Protein AF-A0A7C2HT01-F1 (afdb_monomer)

Secondary structure (DSSP, 8-state):
-------TT--HHHHHHHHHHHHHHHHHHHHHHHHHHHTT----HHHHHHHHHHHHHHHHHHHHHHHHHHTT-HHHHHHHHHHHHHHHHHHHHHHTT-SSGGGGHHHHHHHHHHHHHHHHHHHHHHHHHHHHHHHHHHTS-----

Solvent-accessible surface area (backbone atoms only — not comparable to full-atom values): 8120 Å² total; per-residue (Å²): 133,83,83,76,76,62,84,76,64,74,49,71,42,40,51,50,13,51,51,32,43,53,48,24,53,48,50,53,53,49,50,58,50,48,52,43,57,71,71,67,54,81,67,51,70,66,59,49,51,51,50,51,50,48,52,51,51,52,53,52,49,50,53,51,39,50,52,40,43,75,69,68,42,71,64,37,55,54,51,51,52,51,51,50,51,52,52,50,50,54,51,53,58,47,58,76,73,44,84,69,66,76,77,48,53,65,59,55,50,30,51,51,32,42,52,51,16,50,52,28,41,54,55,36,50,52,56,48,53,56,50,54,53,49,53,54,59,74,67,48,79,82,89,77,128

Sequence (145 aa):
MEYRFGFAEIPLRLRRSAQLLWLSLLLGAVTQLGERLWLGSALPLVELARLLAFVVLAYGLSAWVVWELARGRPWARLALSGWLLLSLFAWLSQLATALPWWQHGADALVLLLDALALYLAWTGSAAQWFRSQRHAVDAAPSDHD

Nearest PDB structures (foldseek):
  5nqn-assembly1_A  TM=4.335E-01  e=9.440E+00  Methylosinus trichosporium OB3b

Foldseek 3Di:
DDPPPPPPDPDPLLVLLLVLLVVLLVLVLCLVVCVCVVVVPPQDPVNVVVSVVVSVVSNVVSVVLSVVLSVLDPVSLVVLVVVLVVLVVVLVVCCVVDPPNVSCPSSVVSSVSSVSSSVSSVVSSVVVVVVVVVVVVVPPPPPDD

Mean predicted aligned error: 10.77 Å

Radius of gyration: 20.22 Å; Cα contacts (8 Å, |Δi|>4): 82; chains: 1; bounding box: 54×26×68 Å

Structure (mmCIF, N/CA/C/O backbone):
data_AF-A0A7C2HT01-F1
#
_entry.id   AF-A0A7C2HT01-F1
#
loop_
_atom_site.group_PDB
_atom_site.id
_atom_site.type_symbol
_atom_site.label_atom_id
_atom_site.label_alt_id
_atom_site.label_comp_id
_atom_site.label_asym_id
_atom_site.label_entity_id
_atom_site.label_seq_id
_atom_site.pdbx_PDB_ins_code
_atom_site.Cartn_x
_atom_site.Cartn_y
_atom_site.Cartn_z
_atom_site.occupancy
_atom_site.B_iso_or_equiv
_atom_site.auth_seq_id
_atom_site.auth_comp_id
_atom_site.auth_asym_id
_atom_site.auth_atom_id
_atom_site.pdbx_PDB_model_num
ATOM 1 N N . MET A 1 1 ? -0.047 -5.776 -34.914 1.00 36.72 1 MET A N 1
ATOM 2 C CA . MET A 1 1 ? 1.051 -5.737 -33.927 1.00 36.72 1 MET A CA 1
ATOM 3 C C . MET A 1 1 ? 0.514 -6.289 -32.619 1.00 36.72 1 MET A C 1
ATOM 5 O O . MET A 1 1 ? -0.219 -5.597 -31.925 1.00 36.72 1 MET A O 1
ATOM 9 N N . GLU A 1 2 ? 0.774 -7.565 -32.339 1.00 29.39 2 GLU A N 1
ATOM 10 C CA . GLU A 1 2 ? 0.423 -8.167 -31.052 1.00 29.39 2 GLU A CA 1
ATOM 11 C C . GLU A 1 2 ? 1.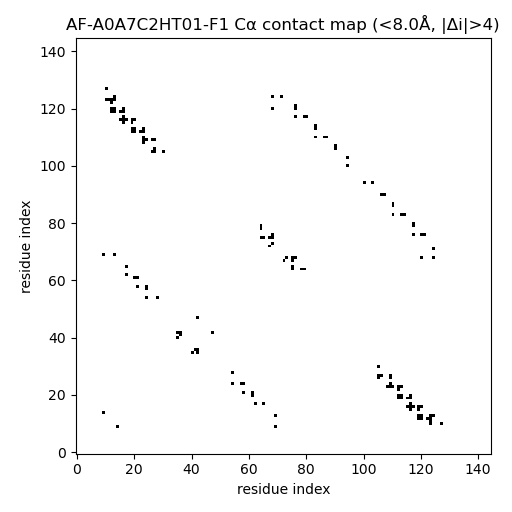332 -7.570 -29.976 1.00 29.39 2 GLU A C 1
ATOM 13 O O . GLU A 1 2 ? 2.540 -7.806 -29.976 1.00 29.39 2 GLU A O 1
ATOM 18 N N . TYR A 1 3 ? 0.763 -6.799 -29.049 1.00 35.94 3 TYR A N 1
ATOM 19 C CA . TYR A 1 3 ? 1.438 -6.470 -27.799 1.00 35.94 3 TYR A CA 1
ATOM 20 C C . TYR A 1 3 ? 1.537 -7.750 -26.966 1.00 35.94 3 TYR A C 1
ATOM 22 O O . TYR A 1 3 ? 0.741 -7.988 -26.058 1.00 35.94 3 TYR A O 1
ATOM 30 N N . ARG A 1 4 ? 2.534 -8.589 -27.263 1.00 37.53 4 ARG A N 1
ATOM 31 C CA . ARG A 1 4 ? 3.041 -9.570 -26.306 1.00 37.53 4 ARG A CA 1
ATOM 32 C C . ARG A 1 4 ? 3.737 -8.789 -25.193 1.00 37.53 4 ARG A C 1
ATOM 34 O O . ARG A 1 4 ? 4.960 -8.732 -25.129 1.00 37.53 4 ARG A O 1
ATOM 41 N N . PHE A 1 5 ? 2.952 -8.185 -24.299 1.00 42.94 5 PHE A N 1
ATOM 42 C CA . PHE A 1 5 ? 3.400 -7.967 -22.930 1.00 42.94 5 PHE A CA 1
ATOM 43 C C . PHE A 1 5 ? 3.580 -9.358 -22.335 1.00 42.94 5 PHE A C 1
ATOM 45 O O . PHE A 1 5 ? 2.695 -9.899 -21.676 1.00 42.94 5 PHE A O 1
ATOM 52 N N . GLY A 1 6 ? 4.718 -9.984 -22.636 1.00 37.81 6 GLY A N 1
ATOM 53 C CA . GLY A 1 6 ? 5.184 -11.072 -21.812 1.00 37.81 6 GLY A CA 1
ATOM 54 C C . GLY A 1 6 ? 5.189 -10.532 -20.391 1.00 37.81 6 GLY A C 1
ATOM 55 O O . GLY A 1 6 ? 5.770 -9.480 -20.129 1.00 37.81 6 GLY A O 1
ATOM 56 N N . PHE A 1 7 ? 4.581 -11.263 -19.465 1.00 44.12 7 PHE A N 1
ATOM 57 C CA . PHE A 1 7 ? 4.837 -11.152 -18.028 1.00 44.12 7 PHE A CA 1
ATOM 58 C C . PHE A 1 7 ? 6.313 -11.483 -17.691 1.00 44.12 7 PHE A C 1
ATOM 60 O O . PHE A 1 7 ? 6.612 -12.011 -16.622 1.00 44.12 7 PHE A O 1
ATOM 67 N N . ALA A 1 8 ? 7.232 -11.227 -18.628 1.00 44.66 8 ALA A N 1
ATOM 68 C CA . ALA A 1 8 ? 8.658 -11.416 -18.554 1.00 44.66 8 ALA A CA 1
ATOM 69 C C . ALA A 1 8 ? 9.187 -10.377 -17.569 1.00 44.66 8 ALA A C 1
ATOM 71 O O . ALA A 1 8 ? 9.510 -9.243 -17.906 1.00 44.66 8 ALA A O 1
ATOM 72 N N . GLU A 1 9 ? 9.171 -10.818 -16.317 1.00 52.47 9 GLU A N 1
ATOM 73 C CA . GLU A 1 9 ? 9.844 -10.231 -15.177 1.00 52.47 9 GLU A CA 1
ATOM 74 C C . GLU A 1 9 ? 9.319 -8.855 -14.781 1.00 52.47 9 GLU A C 1
ATOM 76 O O . GLU A 1 9 ? 9.982 -7.828 -14.933 1.00 52.47 9 GLU A O 1
ATOM 81 N N . ILE A 1 10 ? 8.157 -8.851 -14.115 1.00 57.91 10 ILE A N 1
ATOM 82 C CA . ILE A 1 10 ? 7.900 -7.815 -13.109 1.00 57.91 10 ILE A CA 1
ATOM 83 C C . ILE A 1 10 ? 9.168 -7.747 -12.239 1.00 57.91 10 ILE A C 1
ATOM 85 O O . ILE A 1 10 ? 9.514 -8.759 -11.617 1.00 57.91 10 ILE A O 1
ATOM 89 N N . PRO A 1 11 ? 9.888 -6.607 -12.207 1.00 67.12 11 PRO A N 1
ATOM 90 C CA . PRO A 1 11 ? 11.164 -6.538 -11.522 1.00 67.12 11 PRO A CA 1
ATOM 91 C C . PRO A 1 11 ? 10.979 -6.994 -10.077 1.00 67.12 11 PRO A C 1
ATOM 93 O O . PRO A 1 11 ? 10.016 -6.590 -9.424 1.00 67.12 11 PRO A O 1
ATOM 96 N N . LEU A 1 12 ? 11.903 -7.805 -9.554 1.00 73.19 12 LEU A N 1
ATOM 97 C CA . LEU A 1 12 ? 11.819 -8.368 -8.196 1.00 73.19 12 LEU A CA 1
ATOM 98 C C . LEU A 1 12 ? 11.474 -7.300 -7.137 1.00 73.19 12 LEU A C 1
ATOM 100 O O . LEU A 1 12 ? 10.741 -7.565 -6.189 1.00 73.19 12 LEU A O 1
ATOM 104 N N . ARG A 1 13 ? 11.964 -6.067 -7.331 1.00 70.94 13 ARG A N 1
ATOM 105 C CA . ARG A 1 13 ? 11.673 -4.901 -6.482 1.00 70.94 13 ARG A CA 1
ATOM 106 C C . ARG A 1 13 ? 10.205 -4.465 -6.524 1.00 70.94 13 ARG A C 1
ATOM 108 O O . ARG A 1 13 ? 9.646 -4.161 -5.479 1.00 70.94 13 ARG A O 1
ATOM 115 N N . LEU A 1 14 ? 9.573 -4.484 -7.695 1.00 70.56 14 LEU A N 1
ATOM 116 C CA . LEU A 1 14 ? 8.160 -4.142 -7.877 1.00 70.56 14 LEU A CA 1
ATOM 117 C C . LEU A 1 14 ? 7.252 -5.231 -7.284 1.00 70.56 14 LEU A C 1
ATOM 119 O O . LEU A 1 14 ? 6.254 -4.927 -6.638 1.00 70.56 14 LEU A O 1
ATOM 123 N N . ARG A 1 15 ? 7.660 -6.503 -7.403 1.00 76.94 15 ARG A N 1
ATOM 124 C CA . ARG A 1 15 ? 6.987 -7.627 -6.733 1.00 76.94 15 ARG A CA 1
ATOM 125 C C . ARG A 1 15 ? 7.058 -7.507 -5.208 1.00 76.94 15 ARG A C 1
ATOM 127 O O . ARG A 1 15 ? 6.041 -7.668 -4.544 1.00 76.94 15 ARG A O 1
ATOM 134 N N . ARG A 1 16 ? 8.235 -7.185 -4.659 1.00 77.69 16 ARG A N 1
ATOM 135 C CA . ARG A 1 16 ? 8.421 -6.944 -3.216 1.00 77.69 16 ARG A CA 1
ATOM 136 C C . ARG A 1 16 ? 7.640 -5.723 -2.727 1.00 77.69 16 ARG A C 1
ATOM 138 O O . ARG A 1 16 ? 7.068 -5.781 -1.649 1.00 77.69 16 ARG A O 1
ATOM 145 N N . SER A 1 17 ? 7.579 -4.656 -3.525 1.00 78.50 17 SER A N 1
ATOM 146 C CA . SER A 1 17 ? 6.748 -3.479 -3.241 1.00 78.50 17 SER A CA 1
ATOM 147 C C . SER A 1 17 ? 5.271 -3.859 -3.099 1.00 78.50 17 SER A C 1
ATOM 149 O O . SER A 1 17 ? 4.668 -3.560 -2.075 1.00 78.50 17 SER A O 1
ATOM 151 N N . ALA A 1 18 ? 4.721 -4.607 -4.061 1.00 79.50 18 ALA A N 1
ATOM 152 C CA . ALA A 1 18 ? 3.341 -5.086 -4.000 1.00 79.50 18 ALA A CA 1
ATOM 153 C C . ALA A 1 18 ? 3.085 -5.994 -2.787 1.00 79.50 18 ALA A C 1
ATOM 155 O O . ALA A 1 18 ? 2.076 -5.846 -2.106 1.00 79.50 18 ALA A O 1
ATOM 156 N N . GLN A 1 19 ? 4.019 -6.903 -2.483 1.00 82.44 19 GLN A N 1
ATOM 157 C CA . GLN A 1 19 ? 3.930 -7.769 -1.304 1.00 82.44 19 GLN A CA 1
ATOM 158 C C . GLN A 1 19 ? 3.900 -6.967 -0.000 1.00 82.44 19 GLN A C 1
ATOM 160 O O . GLN A 1 19 ? 3.098 -7.280 0.872 1.00 82.44 19 GLN A O 1
ATOM 165 N N . LEU A 1 20 ? 4.738 -5.935 0.128 1.00 82.06 20 LEU A N 1
ATOM 166 C CA . LEU A 1 20 ? 4.769 -5.071 1.310 1.00 82.06 20 LEU A CA 1
ATOM 167 C C . LEU A 1 20 ? 3.489 -4.246 1.453 1.00 82.06 20 LEU A C 1
ATOM 169 O O . LEU A 1 20 ? 2.970 -4.162 2.556 1.00 82.06 20 LEU A O 1
ATOM 173 N N . LEU A 1 21 ? 2.956 -3.716 0.348 1.00 81.56 21 LEU A N 1
ATOM 174 C CA . LEU A 1 21 ? 1.676 -2.997 0.313 1.00 81.56 21 LEU A CA 1
ATOM 175 C C . LEU A 1 21 ? 0.497 -3.889 0.720 1.00 81.56 21 LEU A C 1
ATOM 177 O O . LEU A 1 21 ? -0.393 -3.481 1.454 1.00 81.56 21 LEU A O 1
ATOM 181 N N . TRP A 1 22 ? 0.470 -5.138 0.260 1.00 84.38 22 TRP A N 1
ATOM 182 C CA . TRP A 1 22 ? -0.572 -6.072 0.685 1.00 84.38 22 TRP A CA 1
ATOM 183 C C . TRP A 1 22 ? -0.404 -6.513 2.131 1.00 84.38 22 TRP A C 1
ATOM 185 O O . TRP A 1 22 ? -1.404 -6.760 2.802 1.00 84.38 22 TRP A O 1
ATOM 195 N N . LEU A 1 23 ? 0.835 -6.618 2.609 1.00 85.31 23 LEU A N 1
ATOM 196 C CA . LEU A 1 23 ? 1.126 -6.966 3.992 1.00 85.31 23 LEU A CA 1
ATOM 197 C C . LEU A 1 23 ? 0.778 -5.815 4.941 1.00 85.31 23 LEU A C 1
ATOM 199 O O . LEU A 1 23 ? 0.212 -6.083 5.993 1.00 85.31 23 LEU A O 1
ATOM 203 N N . SER A 1 24 ? 1.035 -4.559 4.562 1.00 81.06 24 SER A N 1
ATOM 204 C CA . SER A 1 24 ? 0.643 -3.378 5.340 1.00 81.06 24 SER A CA 1
ATOM 205 C C . SER A 1 24 ? -0.878 -3.257 5.445 1.00 81.06 24 SER A C 1
ATOM 207 O O . SER A 1 24 ? -1.399 -3.110 6.549 1.00 81.06 24 SER A O 1
ATOM 209 N N . LEU A 1 25 ? -1.600 -3.435 4.331 1.00 80.88 25 LEU A N 1
ATOM 210 C CA . LEU A 1 25 ? -3.065 -3.459 4.310 1.00 80.88 25 LEU A CA 1
ATOM 211 C C . LEU A 1 25 ? -3.634 -4.590 5.172 1.00 80.88 25 LEU A C 1
ATOM 213 O O . LEU A 1 25 ? -4.610 -4.377 5.891 1.00 80.88 25 LEU A O 1
ATOM 217 N N . LEU A 1 26 ? -3.018 -5.777 5.129 1.00 84.94 26 LEU A N 1
ATOM 218 C CA . LEU A 1 26 ? -3.437 -6.915 5.949 1.00 84.94 26 LEU A CA 1
ATOM 219 C C . LEU A 1 26 ? -3.255 -6.587 7.428 1.00 84.94 26 LEU A C 1
ATOM 221 O O . LEU A 1 26 ? -4.165 -6.796 8.226 1.00 84.94 26 LEU A O 1
ATOM 225 N N . LEU A 1 27 ? -2.079 -6.063 7.780 1.00 84.88 27 LEU A N 1
ATOM 226 C CA . LEU A 1 27 ? -1.736 -5.719 9.150 1.00 84.88 27 LEU A CA 1
ATOM 227 C C . LEU A 1 27 ? -2.709 -4.671 9.697 1.00 84.88 27 LEU A C 1
ATOM 229 O O . LEU A 1 27 ? -3.267 -4.883 10.766 1.00 84.88 27 LEU A O 1
ATOM 233 N N . GLY A 1 28 ? -2.977 -3.610 8.929 1.00 79.69 28 GLY A N 1
ATOM 234 C CA . GLY A 1 28 ? -3.926 -2.559 9.297 1.00 79.69 28 GLY A CA 1
ATOM 235 C C . GLY A 1 28 ? -5.366 -3.060 9.444 1.00 79.69 28 GLY A C 1
ATOM 236 O O . GLY A 1 28 ? -6.078 -2.660 10.362 1.00 79.69 28 GLY A O 1
ATOM 237 N N . ALA A 1 29 ? -5.811 -3.977 8.578 1.00 82.19 29 ALA A N 1
ATOM 238 C CA . ALA A 1 29 ? -7.137 -4.582 8.707 1.00 82.19 29 ALA A CA 1
ATOM 239 C C . ALA A 1 29 ? -7.245 -5.458 9.967 1.00 82.19 29 ALA A C 1
ATOM 241 O O . ALA A 1 29 ? -8.250 -5.410 10.679 1.00 82.19 29 ALA A O 1
ATOM 242 N N . VAL A 1 30 ? -6.204 -6.244 10.259 1.00 83.88 30 VAL A N 1
ATOM 243 C CA . VAL A 1 30 ? -6.147 -7.117 11.438 1.00 83.88 30 VAL A CA 1
ATOM 244 C C . VAL A 1 30 ? -6.073 -6.304 12.727 1.00 83.88 30 VAL A C 1
ATOM 246 O O . VAL A 1 30 ? -6.756 -6.656 13.684 1.00 83.88 30 VAL A O 1
ATOM 249 N N . THR A 1 31 ? -5.300 -5.217 12.768 1.00 80.38 31 THR A N 1
ATOM 250 C CA . THR A 1 31 ? -5.186 -4.366 13.962 1.00 80.38 31 THR A CA 1
ATOM 251 C C . THR A 1 31 ? -6.506 -3.669 14.262 1.00 80.38 31 THR A C 1
ATOM 253 O O . THR A 1 31 ? -6.989 -3.770 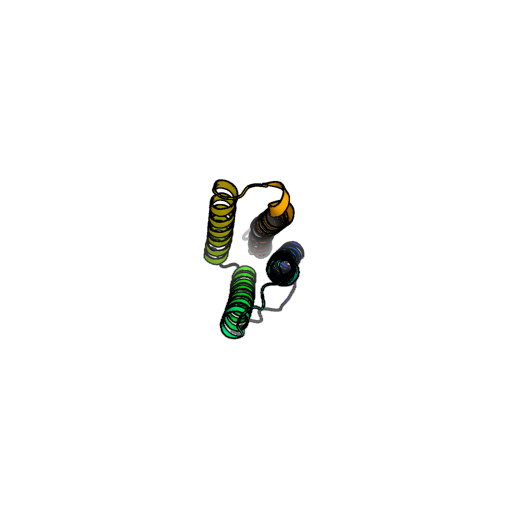15.386 1.00 80.38 31 THR A O 1
ATOM 256 N N . GLN A 1 32 ? -7.170 -3.092 13.254 1.00 76.19 32 GLN A N 1
ATOM 257 C CA . GLN A 1 32 ? -8.492 -2.481 13.438 1.00 76.19 32 GLN A CA 1
ATOM 258 C C . GLN A 1 32 ? -9.557 -3.485 13.889 1.00 76.19 32 GLN A C 1
ATOM 260 O O . GLN A 1 32 ? -10.415 -3.159 14.713 1.00 76.19 32 GLN A O 1
ATOM 265 N N . LEU A 1 33 ? -9.530 -4.709 13.355 1.00 79.69 33 LEU A N 1
ATOM 266 C CA . LEU A 1 33 ? -10.451 -5.757 13.787 1.00 79.69 33 LEU A CA 1
ATOM 267 C C . LEU A 1 33 ? -10.138 -6.207 15.223 1.00 79.69 33 LEU A C 1
ATOM 269 O O . LEU A 1 33 ? -11.051 -6.342 16.035 1.00 79.69 33 LEU A O 1
ATOM 273 N N . GLY A 1 34 ? -8.855 -6.397 15.539 1.00 78.25 34 GLY A N 1
ATOM 274 C CA . GLY A 1 34 ? -8.370 -6.794 16.857 1.00 78.25 34 GLY A CA 1
ATOM 275 C C . GLY A 1 34 ? -8.737 -5.789 17.943 1.00 78.25 34 GLY A C 1
ATOM 276 O O . GLY A 1 34 ? -9.279 -6.190 18.967 1.00 78.25 34 GLY A O 1
ATOM 277 N N . GLU A 1 35 ? -8.538 -4.493 17.703 1.00 74.38 35 GLU A N 1
ATOM 278 C CA . GLU A 1 35 ? -8.926 -3.429 18.636 1.00 74.38 35 GLU A CA 1
ATOM 279 C C . GLU A 1 35 ? -10.426 -3.446 18.930 1.00 74.38 35 GLU A C 1
ATOM 281 O O . GLU A 1 35 ? -10.836 -3.425 20.090 1.00 74.38 35 GLU A O 1
ATOM 286 N N . ARG A 1 36 ? -11.264 -3.544 17.894 1.00 71.94 36 ARG A N 1
ATOM 287 C CA . ARG A 1 36 ? -12.724 -3.520 18.062 1.00 71.94 36 ARG A CA 1
ATOM 288 C C . ARG A 1 36 ? -13.257 -4.758 18.783 1.00 71.94 36 ARG A C 1
ATOM 290 O O . ARG A 1 36 ? -14.180 -4.638 19.591 1.00 71.94 36 ARG A O 1
ATOM 297 N N . LEU A 1 37 ? -12.672 -5.927 18.522 1.00 74.75 37 LEU A N 1
ATOM 298 C CA . LEU A 1 37 ? -13.009 -7.168 19.224 1.00 74.75 37 LEU A CA 1
ATOM 299 C C . LEU A 1 37 ? -12.509 -7.154 20.676 1.00 74.75 37 LEU A C 1
ATOM 301 O O . LEU A 1 37 ? -13.236 -7.574 21.574 1.00 74.75 37 LEU A O 1
ATOM 305 N N . TRP A 1 38 ? -11.298 -6.645 20.918 1.00 70.44 38 TRP A N 1
ATOM 306 C CA . TRP A 1 38 ? -10.692 -6.574 22.251 1.00 70.44 38 TRP A CA 1
ATOM 307 C C . TRP A 1 38 ? -11.398 -5.574 23.170 1.00 70.44 38 TRP A C 1
ATOM 309 O O . TRP A 1 38 ? -11.580 -5.843 24.354 1.00 70.44 38 TRP A O 1
ATOM 319 N N . LEU A 1 39 ? -11.867 -4.449 22.624 1.00 68.00 39 LEU A N 1
ATOM 320 C CA . LEU A 1 39 ? -12.656 -3.451 23.354 1.00 68.00 39 LEU A CA 1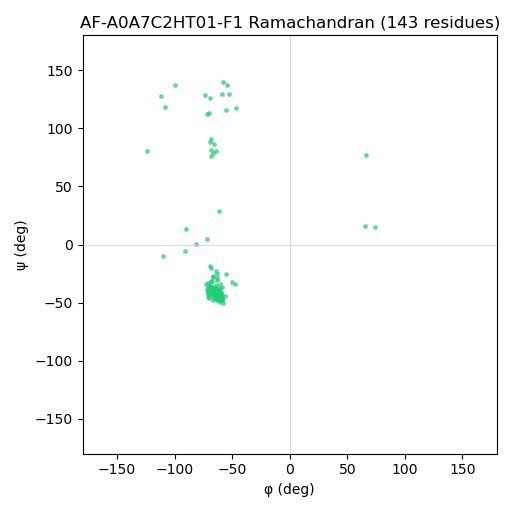
ATOM 321 C C . LEU A 1 39 ? -14.088 -3.922 23.679 1.00 68.00 39 LEU A C 1
ATOM 323 O O . LEU A 1 39 ? -14.880 -3.147 24.209 1.00 68.00 39 LEU A O 1
ATOM 327 N N . GLY A 1 40 ? -14.442 -5.176 23.366 1.00 58.28 40 GLY A N 1
ATOM 328 C CA . GLY A 1 40 ? -15.753 -5.752 23.673 1.00 58.28 40 GLY A CA 1
ATOM 329 C C . GLY A 1 40 ? -16.903 -5.089 22.915 1.00 58.28 40 GLY A C 1
ATOM 330 O O . GLY A 1 40 ? -18.065 -5.253 23.290 1.00 58.28 40 GLY A O 1
ATOM 331 N N . SER A 1 41 ? -16.601 -4.328 21.857 1.00 60.47 41 SER A N 1
ATOM 332 C CA . SER A 1 41 ? -17.631 -3.687 21.053 1.00 60.47 41 SER A CA 1
ATOM 333 C C . SER A 1 41 ? -18.353 -4.761 20.243 1.00 60.47 41 SER A C 1
ATOM 335 O O . SER A 1 41 ? -17.778 -5.395 19.357 1.00 60.47 41 SER A O 1
ATOM 337 N N . ALA A 1 42 ? -19.625 -5.002 20.563 1.00 61.22 42 ALA A N 1
ATOM 338 C CA . ALA A 1 42 ? -20.515 -5.734 19.676 1.00 61.22 42 ALA A CA 1
ATOM 339 C C . ALA A 1 42 ? -20.698 -4.873 18.422 1.00 61.22 42 ALA A C 1
ATOM 341 O O . ALA A 1 42 ? -21.593 -4.032 18.363 1.00 61.22 42 ALA A O 1
ATOM 342 N N . LEU A 1 43 ? -19.785 -5.024 17.462 1.00 64.81 43 LEU A N 1
ATOM 343 C CA . LEU A 1 43 ? -19.815 -4.287 16.210 1.00 64.81 43 LEU A CA 1
ATOM 344 C C . LEU A 1 43 ? -21.171 -4.527 15.542 1.00 64.81 43 LEU A C 1
ATOM 346 O O . LEU A 1 43 ? -21.460 -5.671 15.169 1.00 64.81 43 LEU A O 1
ATOM 350 N N . PRO A 1 44 ? -22.010 -3.490 15.372 1.00 77.12 44 PRO A N 1
ATOM 351 C CA . PRO A 1 44 ? -23.241 -3.654 14.626 1.00 77.12 44 PRO A CA 1
ATOM 352 C C . PRO A 1 44 ? -22.889 -4.152 13.221 1.00 77.12 44 PRO A C 1
ATOM 354 O O . PRO A 1 44 ? -21.914 -3.704 12.613 1.00 77.12 44 PRO A O 1
ATOM 357 N N . LEU A 1 45 ? -23.687 -5.087 12.694 1.00 78.12 45 LEU A N 1
ATOM 358 C CA . LEU A 1 45 ? -23.420 -5.776 11.422 1.00 78.12 45 LEU A CA 1
ATOM 359 C C . LEU A 1 45 ? -23.107 -4.797 10.272 1.00 78.12 45 LEU A C 1
ATOM 361 O O . LEU A 1 45 ? -22.294 -5.086 9.398 1.00 78.12 45 LEU A O 1
ATOM 365 N N . VAL A 1 46 ? -23.719 -3.611 10.314 1.00 80.94 46 VAL A N 1
ATOM 366 C CA . VAL A 1 46 ? -23.516 -2.508 9.366 1.00 80.94 46 VAL A CA 1
ATOM 367 C C . VAL A 1 46 ? -22.096 -1.932 9.430 1.00 80.94 46 VAL A C 1
ATOM 369 O O . VAL A 1 46 ? -21.493 -1.679 8.389 1.00 80.94 46 VAL A O 1
ATOM 372 N N . GLU A 1 47 ? -21.528 -1.739 10.621 1.00 77.88 47 GLU A N 1
ATOM 373 C CA . GLU A 1 47 ? -20.156 -1.240 10.773 1.00 77.88 47 GLU A CA 1
ATOM 374 C C . GLU A 1 47 ? -19.124 -2.281 10.350 1.00 77.88 47 GLU A C 1
ATOM 376 O O . GLU A 1 47 ? -18.128 -1.925 9.719 1.00 77.88 47 GLU A O 1
ATOM 381 N N . LEU A 1 48 ? -19.382 -3.560 10.636 1.00 79.25 48 LEU A N 1
ATOM 382 C CA . LEU A 1 48 ? -18.550 -4.660 10.154 1.00 79.25 48 LEU A CA 1
ATOM 383 C C . LEU A 1 48 ? -18.590 -4.753 8.622 1.00 79.25 48 LEU A C 1
ATOM 385 O O . LEU A 1 48 ? -17.543 -4.837 7.983 1.00 79.25 48 LEU A O 1
ATOM 389 N N . ALA A 1 49 ? -19.781 -4.672 8.020 1.00 81.75 49 ALA A N 1
ATOM 390 C CA . ALA A 1 49 ? -19.942 -4.656 6.568 1.00 81.75 49 ALA A CA 1
ATOM 391 C C . ALA A 1 49 ? -19.243 -3.445 5.930 1.00 81.75 49 ALA A C 1
ATOM 393 O O . ALA A 1 49 ? -18.604 -3.581 4.889 1.00 81.75 49 ALA A O 1
ATOM 394 N N . ARG A 1 50 ? -19.302 -2.271 6.572 1.00 81.12 50 ARG A N 1
ATOM 395 C CA . ARG A 1 50 ? -18.596 -1.064 6.122 1.00 81.12 50 ARG A CA 1
ATOM 396 C C . ARG A 1 50 ? -17.078 -1.223 6.201 1.00 81.12 50 ARG A C 1
ATOM 398 O O . ARG A 1 50 ? -16.393 -0.826 5.263 1.00 81.12 50 ARG A O 1
ATOM 405 N N . LEU A 1 51 ? -16.562 -1.813 7.282 1.00 81.12 51 LEU A N 1
ATOM 406 C CA . LEU A 1 51 ? -15.138 -2.120 7.436 1.00 81.12 51 LEU A CA 1
ATOM 407 C C . LEU A 1 51 ? -14.674 -3.082 6.334 1.00 81.12 51 LEU A C 1
ATOM 409 O O . LEU A 1 51 ? -13.705 -2.796 5.638 1.00 81.12 51 LEU A O 1
ATOM 413 N N . LEU A 1 52 ? -15.405 -4.179 6.118 1.00 80.88 52 LEU A N 1
ATOM 414 C CA . LEU A 1 52 ? -15.103 -5.151 5.066 1.00 80.88 52 LEU A CA 1
ATOM 415 C C . LEU A 1 52 ? -15.150 -4.520 3.673 1.00 80.88 52 LEU A C 1
ATOM 417 O O . LEU A 1 52 ? -14.235 -4.731 2.881 1.00 80.88 52 LEU A O 1
ATOM 421 N N . ALA A 1 53 ? -16.166 -3.704 3.381 1.00 83.94 53 ALA A N 1
ATOM 422 C CA . ALA A 1 53 ? -16.255 -2.978 2.118 1.00 83.94 53 ALA A CA 1
ATOM 423 C C . ALA A 1 53 ? -15.053 -2.045 1.920 1.00 83.94 53 ALA A C 1
ATOM 425 O O . ALA A 1 53 ? -14.477 -2.009 0.835 1.00 83.94 53 ALA A O 1
ATOM 426 N N . PHE A 1 54 ? -14.631 -1.335 2.969 1.00 82.69 54 PHE A N 1
ATOM 427 C CA . PHE A 1 54 ? -13.456 -0.471 2.919 1.00 82.69 54 PHE A CA 1
ATOM 428 C C . PHE A 1 54 ? -12.169 -1.262 2.657 1.00 82.69 54 PHE A C 1
ATOM 430 O O . PHE A 1 54 ? -11.391 -0.883 1.783 1.00 82.69 54 PHE A O 1
ATOM 437 N N . VAL A 1 55 ? -11.972 -2.391 3.344 1.00 81.44 55 VAL A N 1
ATOM 438 C CA . VAL A 1 55 ? -10.819 -3.281 3.133 1.00 81.44 55 VAL A CA 1
ATOM 439 C C . VAL A 1 55 ? -10.798 -3.808 1.698 1.00 81.44 55 VAL A C 1
ATOM 441 O O . VAL A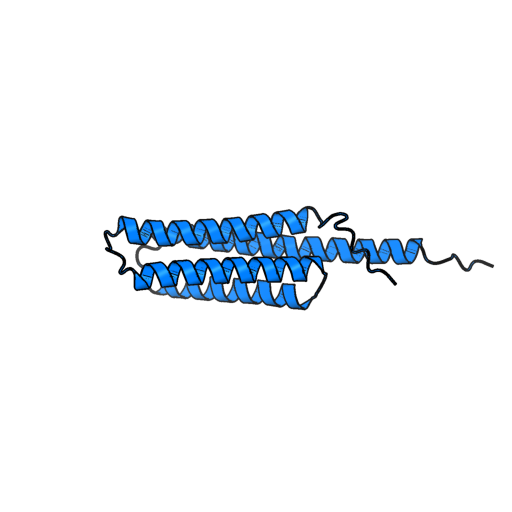 1 55 ? -9.769 -3.723 1.031 1.00 81.44 55 VAL A O 1
ATOM 444 N N . VAL A 1 56 ? -11.932 -4.292 1.183 1.00 84.31 56 VAL A N 1
ATOM 445 C CA . VAL A 1 56 ? -12.043 -4.788 -0.198 1.00 84.31 56 VAL A CA 1
ATOM 446 C C . VAL A 1 56 ? -11.717 -3.687 -1.209 1.00 84.31 56 VAL A C 1
ATOM 448 O O . VAL A 1 56 ? -10.963 -3.930 -2.152 1.00 84.31 56 VAL A O 1
ATOM 451 N N . LEU A 1 57 ? -12.227 -2.470 -1.004 1.00 85.88 57 LEU A N 1
ATOM 452 C CA . LEU A 1 57 ? -11.931 -1.327 -1.869 1.00 85.88 57 LEU A CA 1
ATOM 453 C C . LEU A 1 57 ? -10.449 -0.936 -1.816 1.00 85.88 57 LEU A C 1
ATOM 455 O O . LEU A 1 57 ? -9.852 -0.707 -2.866 1.00 85.88 57 LEU A O 1
ATOM 459 N N . ALA A 1 58 ? -9.837 -0.906 -0.631 1.00 81.12 58 ALA A N 1
ATOM 460 C CA . ALA A 1 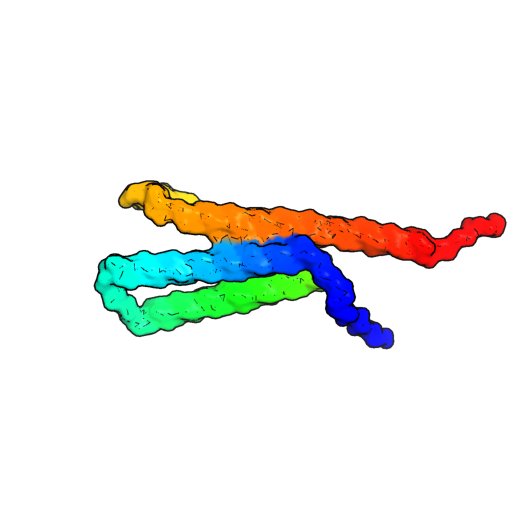58 ? -8.418 -0.593 -0.467 1.00 81.12 58 ALA A CA 1
ATOM 461 C C . ALA A 1 58 ? -7.517 -1.643 -1.143 1.00 81.12 58 ALA A C 1
ATOM 463 O O . ALA A 1 58 ? -6.585 -1.295 -1.874 1.00 81.12 58 ALA A O 1
ATOM 464 N N . TYR A 1 59 ? -7.831 -2.933 -0.989 1.00 79.06 59 TYR A N 1
ATOM 465 C CA . TYR A 1 59 ? -7.137 -4.013 -1.696 1.00 79.06 59 TYR A CA 1
ATOM 466 C C . TYR A 1 59 ? -7.328 -3.935 -3.212 1.00 79.06 59 TYR A C 1
ATOM 468 O O . TYR A 1 59 ? -6.352 -4.045 -3.954 1.00 79.06 59 TYR A O 1
ATOM 476 N N . GLY A 1 60 ? -8.552 -3.696 -3.686 1.00 82.06 60 GLY A N 1
ATOM 477 C CA . GLY A 1 60 ? -8.838 -3.548 -5.113 1.00 82.06 60 GLY A CA 1
ATOM 478 C C . GLY A 1 60 ? -8.089 -2.370 -5.736 1.00 82.06 60 GLY A C 1
ATOM 479 O O . GLY A 1 60 ? -7.458 -2.514 -6.785 1.00 82.06 60 GLY A O 1
ATOM 480 N N . LEU A 1 61 ? -8.086 -1.220 -5.058 1.00 84.00 61 LEU A N 1
ATOM 481 C CA . LEU A 1 61 ? -7.381 -0.031 -5.520 1.00 84.00 61 LEU A CA 1
ATOM 482 C C . LEU A 1 61 ? -5.861 -0.235 -5.504 1.00 84.00 61 LEU A C 1
ATOM 484 O O . LEU A 1 61 ? -5.198 0.109 -6.480 1.00 84.00 61 LEU A O 1
ATOM 488 N N . SER A 1 62 ? -5.302 -0.844 -4.453 1.00 76.62 62 SER A N 1
ATOM 489 C CA . SER A 1 62 ? -3.863 -1.140 -4.403 1.00 76.62 62 SER A CA 1
ATOM 490 C C . SER A 1 62 ? -3.435 -2.102 -5.515 1.00 76.62 62 SER A C 1
ATOM 492 O O . SER A 1 62 ? -2.421 -1.861 -6.170 1.00 76.62 62 SER A O 1
ATOM 494 N N . ALA A 1 63 ? -4.228 -3.138 -5.806 1.00 78.88 63 ALA A N 1
ATOM 495 C CA . ALA A 1 63 ? -3.972 -4.058 -6.910 1.00 78.88 63 ALA A CA 1
ATOM 496 C C . ALA A 1 63 ? -4.011 -3.343 -8.271 1.00 78.88 63 ALA A C 1
ATOM 498 O O . ALA A 1 63 ? -3.132 -3.564 -9.108 1.00 78.88 63 ALA A O 1
ATOM 499 N N . TRP A 1 64 ? -4.980 -2.446 -8.478 1.00 79.44 64 TRP A N 1
ATOM 500 C CA . TRP A 1 64 ? -5.066 -1.631 -9.691 1.00 79.44 64 TRP A CA 1
ATOM 501 C C . TRP A 1 64 ? -3.852 -0.709 -9.857 1.00 79.44 64 TRP A C 1
ATOM 503 O O . TRP A 1 64 ? -3.249 -0.658 -10.929 1.00 79.44 64 TRP A O 1
ATOM 513 N N . VAL A 1 65 ? -3.433 -0.036 -8.784 1.00 78.56 65 VAL A N 1
ATOM 514 C CA . VAL A 1 65 ? -2.264 0.853 -8.795 1.00 78.56 65 VAL A CA 1
ATOM 515 C C . VAL A 1 65 ? -0.972 0.073 -9.057 1.00 78.56 65 VAL A C 1
ATOM 517 O O . VAL A 1 65 ? -0.166 0.496 -9.885 1.00 78.56 65 VAL A O 1
ATOM 520 N N . VAL A 1 66 ? -0.786 -1.095 -8.429 1.00 75.31 66 VAL A N 1
ATOM 521 C CA . VAL A 1 66 ? 0.351 -1.999 -8.690 1.00 75.31 66 VAL A CA 1
ATOM 522 C C . VAL A 1 66 ? 0.374 -2.456 -10.151 1.00 75.31 66 VAL A C 1
ATOM 524 O O . VAL A 1 66 ? 1.438 -2.503 -10.772 1.00 75.31 66 VAL A O 1
ATOM 527 N N . TRP A 1 67 ? -0.788 -2.763 -10.725 1.00 74.69 67 TRP A N 1
ATOM 528 C CA . TRP A 1 67 ? -0.907 -3.152 -12.127 1.00 74.69 67 TRP A CA 1
ATOM 529 C C . TRP A 1 67 ? -0.550 -2.013 -13.092 1.00 74.69 67 TRP A C 1
ATOM 531 O O . TRP A 1 67 ? 0.184 -2.227 -14.059 1.00 74.69 67 TRP A O 1
ATOM 541 N N . GLU A 1 68 ? -0.983 -0.783 -12.816 1.00 78.81 68 GLU A N 1
ATOM 542 C CA . GLU A 1 68 ? -0.592 0.400 -13.598 1.00 78.81 68 GLU A CA 1
ATOM 543 C C . GLU A 1 68 ? 0.901 0.748 -13.428 1.00 78.81 68 GLU A C 1
ATOM 545 O O . GLU A 1 68 ? 1.556 1.185 -14.379 1.00 78.81 68 GLU A O 1
ATOM 550 N N . LEU A 1 69 ? 1.482 0.472 -12.256 1.00 72.75 69 LEU A N 1
ATOM 551 C CA . LEU A 1 69 ? 2.927 0.542 -12.017 1.00 72.75 69 LEU A CA 1
ATOM 552 C C . LEU A 1 69 ? 3.705 -0.478 -12.847 1.00 72.75 69 LEU A C 1
ATOM 554 O O . LEU A 1 69 ? 4.734 -0.130 -13.425 1.00 72.75 69 LEU A O 1
ATOM 558 N N . ALA A 1 70 ? 3.205 -1.709 -12.959 1.00 69.69 70 ALA A N 1
ATOM 559 C CA . ALA A 1 70 ? 3.800 -2.733 -13.817 1.00 69.69 70 ALA A CA 1
ATOM 560 C C . ALA A 1 70 ? 3.757 -2.343 -15.307 1.00 69.69 70 ALA A C 1
ATOM 562 O O . ALA A 1 70 ? 4.621 -2.755 -16.079 1.00 69.69 70 ALA A O 1
ATOM 563 N N . ARG A 1 71 ? 2.805 -1.490 -15.703 1.00 70.50 71 ARG A N 1
ATOM 564 C CA . ARG A 1 71 ? 2.716 -0.890 -17.046 1.00 70.50 71 ARG A CA 1
ATOM 565 C C . ARG A 1 71 ? 3.633 0.321 -17.250 1.00 70.50 71 ARG A C 1
ATOM 567 O O . ARG A 1 71 ? 3.618 0.916 -18.323 1.00 70.50 71 ARG A O 1
ATOM 574 N N . GLY A 1 72 ? 4.415 0.706 -16.240 1.00 68.62 72 GLY A N 1
ATOM 575 C CA . GLY A 1 72 ? 5.371 1.811 -16.321 1.00 68.62 72 GLY A CA 1
ATOM 576 C C . GLY A 1 72 ? 4.736 3.205 -16.311 1.00 68.62 72 GLY A C 1
ATOM 577 O O . GLY A 1 72 ? 5.408 4.184 -16.642 1.00 68.62 72 GLY A O 1
ATOM 578 N N . ARG A 1 73 ? 3.455 3.340 -15.937 1.00 74.31 73 ARG A N 1
ATOM 579 C CA . ARG A 1 73 ? 2.775 4.640 -15.978 1.00 74.31 73 ARG A CA 1
ATOM 580 C C . ARG A 1 73 ? 3.241 5.570 -14.845 1.00 74.31 73 ARG A C 1
ATOM 582 O O . ARG A 1 73 ? 3.216 5.184 -13.677 1.00 74.31 73 ARG A O 1
ATOM 589 N N . PRO A 1 74 ? 3.642 6.823 -15.141 1.00 70.12 74 PRO A N 1
ATOM 590 C CA . PRO A 1 74 ? 4.184 7.739 -14.136 1.00 70.12 74 PRO A CA 1
ATOM 591 C C . PRO A 1 74 ? 3.152 8.199 -13.102 1.00 70.12 74 PRO A C 1
ATOM 593 O O . PRO A 1 74 ? 3.509 8.388 -11.943 1.00 70.12 74 PRO A O 1
ATOM 596 N N . TRP A 1 75 ? 1.878 8.322 -13.481 1.00 76.19 75 TRP A N 1
ATOM 597 C CA . TRP A 1 75 ? 0.825 8.785 -12.573 1.00 76.19 75 TRP A CA 1
ATOM 598 C C . TRP A 1 75 ? 0.538 7.797 -11.431 1.00 76.19 75 TRP A C 1
ATOM 600 O O . TRP A 1 75 ? 0.180 8.229 -10.340 1.00 76.19 75 TRP A O 1
ATOM 610 N N . ALA A 1 76 ? 0.769 6.492 -11.625 1.00 75.19 76 ALA A N 1
ATOM 611 C CA . ALA A 1 76 ? 0.581 5.481 -10.579 1.00 75.19 76 ALA A CA 1
ATOM 612 C C . ALA A 1 76 ? 1.525 5.706 -9.381 1.00 75.19 76 ALA A C 1
ATOM 614 O O . ALA A 1 76 ? 1.176 5.424 -8.237 1.00 75.19 76 ALA A O 1
ATOM 615 N N . ARG A 1 77 ? 2.702 6.297 -9.628 1.00 72.25 77 ARG A N 1
ATOM 616 C CA . ARG A 1 77 ? 3.643 6.701 -8.574 1.00 72.25 77 ARG A CA 1
ATOM 617 C C . ARG A 1 77 ? 3.119 7.882 -7.766 1.00 72.25 77 ARG A C 1
ATOM 619 O O . ARG A 1 77 ? 3.217 7.864 -6.546 1.00 72.25 77 ARG A O 1
ATOM 626 N N . LEU A 1 78 ? 2.537 8.875 -8.441 1.00 80.25 78 LEU A N 1
ATOM 627 C CA . LEU A 1 78 ? 1.895 10.013 -7.779 1.00 80.25 78 LEU A CA 1
ATOM 628 C C . LEU A 1 78 ? 0.694 9.557 -6.946 1.00 80.25 78 LEU A C 1
ATOM 630 O O . LEU A 1 78 ? 0.525 10.031 -5.828 1.00 80.25 78 LEU A O 1
ATOM 634 N N . ALA A 1 79 ? -0.085 8.598 -7.453 1.00 80.19 79 ALA A N 1
ATOM 635 C CA . ALA A 1 79 ? -1.196 8.004 -6.719 1.00 80.19 79 ALA A CA 1
ATOM 636 C C . ALA A 1 79 ? -0.728 7.301 -5.433 1.00 80.19 79 ALA A C 1
ATOM 638 O O . ALA A 1 79 ? -1.293 7.559 -4.374 1.00 80.19 79 ALA A O 1
ATOM 639 N N . LEU A 1 80 ? 0.337 6.485 -5.487 1.00 76.94 80 LEU A N 1
ATOM 640 C CA . LEU A 1 80 ? 0.906 5.872 -4.277 1.00 76.94 80 LEU A CA 1
ATOM 641 C C . LEU A 1 80 ? 1.480 6.906 -3.302 1.00 76.94 80 LEU A C 1
ATOM 643 O O . LEU A 1 80 ? 1.265 6.789 -2.100 1.00 76.94 80 LEU A O 1
ATOM 647 N N . SER A 1 81 ? 2.193 7.923 -3.793 1.00 80.19 81 SER A N 1
ATOM 648 C CA . SER A 1 81 ? 2.709 8.995 -2.934 1.00 80.19 81 SER A CA 1
ATOM 649 C C . SER A 1 81 ? 1.573 9.765 -2.254 1.00 80.19 81 SER A C 1
ATOM 651 O O . SER A 1 81 ? 1.663 10.077 -1.070 1.00 80.19 81 SER A O 1
ATOM 653 N N . GLY A 1 82 ? 0.485 10.041 -2.979 1.00 83.00 82 GLY A N 1
ATOM 654 C CA . GLY A 1 82 ? -0.718 10.661 -2.425 1.00 83.00 82 GLY A CA 1
ATOM 655 C C . GLY A 1 82 ? -1.398 9.778 -1.380 1.00 83.00 82 GLY A C 1
ATOM 656 O O . GLY A 1 82 ? -1.793 10.273 -0.329 1.00 83.00 82 GLY A O 1
ATOM 657 N N . TRP A 1 83 ? -1.471 8.467 -1.625 1.00 81.81 83 TRP A N 1
ATOM 658 C CA . TRP A 1 83 ? -1.996 7.494 -0.665 1.00 81.81 83 TRP A CA 1
ATOM 659 C C . TRP A 1 83 ? -1.179 7.457 0.632 1.00 81.81 83 TRP A C 1
ATOM 661 O O . TRP A 1 83 ? -1.746 7.481 1.725 1.00 81.81 83 TRP A O 1
ATOM 671 N N . LEU A 1 84 ? 0.152 7.459 0.521 1.00 80.69 84 LEU A N 1
ATOM 672 C CA . LEU A 1 84 ? 1.052 7.531 1.672 1.00 80.69 84 LEU A CA 1
ATOM 673 C C . LEU A 1 84 ? 0.829 8.823 2.468 1.00 80.69 84 LEU A C 1
ATOM 675 O O . LEU A 1 84 ? 0.720 8.777 3.689 1.00 80.69 84 LEU A O 1
ATOM 679 N N . LEU A 1 85 ? 0.731 9.971 1.788 1.00 85.44 85 LEU A N 1
ATOM 680 C CA . LEU A 1 85 ? 0.484 11.263 2.435 1.00 85.44 85 LEU A CA 1
ATOM 681 C C . LEU A 1 85 ? -0.859 11.288 3.170 1.00 85.44 85 LEU A C 1
ATOM 683 O O . LEU A 1 85 ? -0.920 11.771 4.298 1.00 85.44 85 LEU A O 1
ATOM 687 N N . LEU A 1 86 ? -1.914 10.739 2.564 1.00 83.69 86 LEU A N 1
ATOM 688 C CA . LEU A 1 86 ? -3.222 10.604 3.208 1.00 83.69 86 LEU A CA 1
ATOM 689 C C . LEU A 1 86 ? -3.148 9.705 4.445 1.00 83.69 86 LEU A C 1
ATOM 691 O O . LEU A 1 86 ? -3.700 10.057 5.484 1.00 83.69 86 LEU A O 1
ATOM 695 N N . SER A 1 87 ? -2.429 8.587 4.352 1.00 77.44 87 SER A N 1
ATOM 696 C CA . SER A 1 87 ? -2.246 7.648 5.465 1.00 77.44 87 SER A CA 1
ATOM 697 C C . SER A 1 87 ? -1.446 8.280 6.608 1.00 77.44 87 SER A C 1
ATOM 699 O O . SER A 1 87 ? -1.821 8.162 7.771 1.00 77.44 87 SER A O 1
ATOM 701 N N . LEU A 1 88 ? -0.387 9.028 6.281 1.00 81.19 88 LEU A N 1
ATOM 702 C CA . LEU A 1 88 ? 0.416 9.771 7.251 1.00 81.19 88 LEU A CA 1
ATOM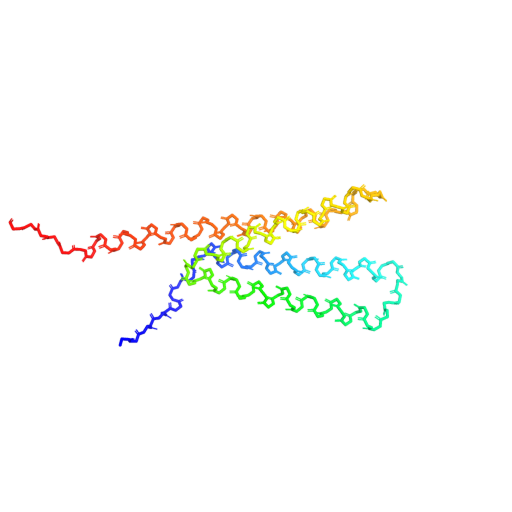 703 C C . LEU A 1 88 ? -0.406 10.863 7.936 1.00 81.19 88 LEU A C 1
ATOM 705 O O . LEU A 1 88 ? -0.335 11.013 9.152 1.00 81.19 88 LEU A O 1
ATOM 709 N N . PHE A 1 89 ? -1.200 11.613 7.170 1.00 83.88 89 PHE A N 1
ATOM 710 C CA . PHE A 1 89 ? -2.076 12.643 7.718 1.00 83.88 89 PHE A CA 1
ATOM 711 C C . PHE A 1 89 ? -3.133 12.042 8.652 1.00 83.88 89 PHE A C 1
ATOM 713 O O . PHE A 1 89 ? -3.337 12.554 9.751 1.00 83.88 89 PHE A O 1
ATOM 720 N N . ALA A 1 90 ? -3.760 10.931 8.251 1.00 77.06 90 ALA A N 1
ATOM 721 C CA . ALA A 1 90 ? -4.722 10.215 9.082 1.00 77.06 90 ALA A CA 1
ATOM 722 C C . ALA A 1 90 ? -4.088 9.756 10.404 1.00 77.06 90 ALA A C 1
ATOM 724 O O . ALA A 1 90 ? -4.634 10.033 11.472 1.00 77.06 90 ALA A O 1
ATOM 725 N N . TRP A 1 91 ? -2.901 9.154 10.353 1.00 75.50 91 TRP A N 1
ATOM 726 C CA . TRP A 1 91 ? -2.178 8.735 11.553 1.00 75.50 91 TRP A CA 1
ATOM 727 C C . TRP A 1 91 ? -1.795 9.908 12.461 1.00 75.50 91 TRP A C 1
ATOM 729 O O . TRP A 1 91 ? -2.056 9.870 13.661 1.00 75.50 91 TRP A O 1
ATOM 739 N N . LEU A 1 92 ? -1.241 10.989 11.900 1.00 80.00 92 LEU A N 1
ATOM 740 C CA . LEU A 1 92 ? -0.900 12.192 12.667 1.00 80.00 92 LEU A CA 1
ATOM 741 C C . LEU A 1 92 ? -2.135 12.815 13.328 1.00 80.00 92 LEU A C 1
ATOM 743 O O . LEU A 1 92 ? -2.050 13.280 14.464 1.00 80.00 92 LEU A O 1
ATOM 747 N N . SER A 1 93 ? -3.286 12.796 12.649 1.00 77.88 93 SER A N 1
ATOM 748 C CA . SER A 1 93 ? -4.543 13.298 13.211 1.00 77.88 93 SER A CA 1
ATOM 749 C C . SER A 1 93 ? -5.022 12.471 14.407 1.00 77.88 93 SER A C 1
ATOM 751 O O . SER A 1 93 ? -5.492 13.040 15.389 1.00 77.88 93 SER A O 1
ATOM 753 N N . GLN A 1 94 ? -4.833 11.148 14.369 1.00 72.69 94 GLN A N 1
ATOM 754 C CA . GLN A 1 94 ? -5.152 10.257 15.484 1.00 72.69 94 GLN A CA 1
ATOM 755 C C . GLN A 1 94 ? -4.177 10.464 16.645 1.00 72.69 94 GLN A C 1
ATOM 757 O O . GLN A 1 94 ? -4.615 10.661 17.779 1.00 72.69 94 GLN A O 1
ATOM 762 N N . LEU A 1 95 ? -2.874 10.532 16.355 1.00 74.06 95 LEU A N 1
ATOM 763 C CA . LEU A 1 95 ? -1.820 10.754 17.345 1.00 74.06 95 LEU A CA 1
ATOM 764 C C . LEU A 1 95 ? -2.004 12.074 18.109 1.00 74.06 95 LEU A C 1
ATOM 766 O O . LEU A 1 95 ? -1.756 12.127 19.310 1.00 74.06 95 LEU A O 1
ATOM 770 N N . ALA A 1 96 ? -2.488 13.125 17.439 1.00 66.69 96 ALA A N 1
ATOM 771 C CA . ALA A 1 96 ? -2.782 14.414 18.066 1.00 66.69 96 ALA A CA 1
ATOM 772 C C . ALA A 1 96 ? -3.902 14.342 19.122 1.00 66.69 96 ALA A C 1
ATOM 774 O O . ALA A 1 96 ? -3.976 15.200 20.000 1.00 66.69 96 ALA A O 1
ATOM 775 N N . THR A 1 97 ? -4.768 13.330 19.044 1.00 67.81 97 THR A N 1
ATOM 776 C CA . THR A 1 97 ? -5.934 13.163 19.927 1.00 67.81 97 THR A CA 1
ATOM 777 C C . THR A 1 97 ? -5.812 12.001 20.911 1.00 67.81 97 THR A C 1
ATOM 779 O O . THR A 1 97 ? -6.632 11.893 21.821 1.00 67.81 97 THR A O 1
ATOM 782 N N . ALA A 1 98 ? -4.804 11.140 20.762 1.00 59.09 98 ALA A N 1
ATOM 783 C CA . ALA A 1 98 ? -4.745 9.869 21.467 1.00 59.09 98 ALA A CA 1
ATOM 784 C C . ALA A 1 98 ? -3.686 9.833 22.578 1.00 59.09 98 ALA A C 1
ATOM 786 O O . ALA A 1 98 ? -2.478 9.903 22.345 1.00 59.09 98 ALA A O 1
ATOM 787 N N . LEU A 1 99 ? -4.160 9.637 23.811 1.00 59.50 99 LEU A N 1
ATOM 788 C CA . LEU A 1 99 ? -3.369 9.129 24.925 1.00 59.50 99 LEU A CA 1
ATOM 789 C C . LEU A 1 99 ? -3.898 7.728 25.276 1.00 59.50 99 LEU A C 1
ATOM 791 O O . LEU A 1 99 ? -5.095 7.603 25.530 1.00 59.50 99 LEU A O 1
ATOM 795 N N . PRO A 1 100 ? -3.044 6.694 25.354 1.00 66.19 100 PRO A N 1
ATOM 796 C CA . PRO A 1 100 ? -1.587 6.752 25.281 1.00 66.19 100 PRO A CA 1
ATOM 797 C C . PRO A 1 100 ? -0.991 6.388 23.901 1.00 66.19 100 PRO A C 1
ATOM 799 O O . PRO A 1 100 ? -1.341 5.388 23.282 1.00 66.19 100 PRO A O 1
ATOM 802 N N . TRP A 1 101 ? 0.010 7.165 23.472 1.00 65.44 101 TRP A N 1
ATOM 803 C CA . TRP A 1 101 ? 0.670 7.098 22.15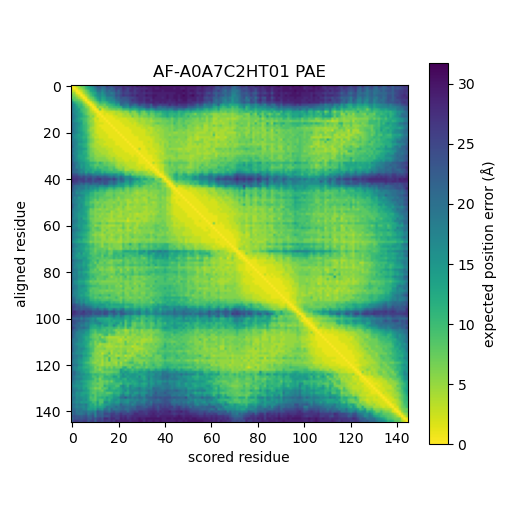5 1.00 65.44 101 TRP A CA 1
ATOM 804 C C . TRP A 1 101 ? 1.249 5.725 21.761 1.00 65.44 101 TRP A C 1
ATOM 806 O O . TRP A 1 101 ? 1.373 5.427 20.574 1.00 65.44 101 TRP A O 1
ATOM 816 N N . TRP A 1 102 ? 1.599 4.876 22.732 1.00 67.00 102 TRP A N 1
ATOM 817 C CA . TRP A 1 102 ? 2.177 3.550 22.482 1.00 67.00 102 TRP A CA 1
ATOM 818 C C . TRP A 1 102 ? 1.182 2.553 21.872 1.00 67.00 102 TRP A C 1
ATOM 820 O O . TRP A 1 102 ? 1.610 1.568 21.271 1.00 67.00 102 TRP A O 1
ATOM 830 N N . GLN A 1 103 ? -0.127 2.812 21.967 1.00 67.25 103 GLN A N 1
ATOM 831 C CA . GLN A 1 103 ? -1.157 1.983 21.328 1.00 67.25 103 GLN A CA 1
ATOM 832 C C . GLN A 1 103 ? -1.128 2.093 19.793 1.00 67.25 103 GLN A C 1
ATOM 834 O O . GLN A 1 103 ? -1.518 1.156 19.109 1.00 67.25 103 GLN A O 1
ATOM 839 N N . HIS A 1 104 ? -0.527 3.154 19.244 1.00 71.44 104 HIS A N 1
ATOM 840 C CA . HIS A 1 104 ? -0.406 3.387 17.798 1.00 71.44 104 HIS A CA 1
ATOM 841 C C . HIS A 1 104 ? 0.861 2.796 17.165 1.00 71.44 104 HIS A C 1
ATOM 843 O O . HIS A 1 104 ? 1.214 3.130 16.030 1.00 71.44 104 HIS A O 1
ATOM 849 N N . GLY A 1 105 ? 1.581 1.924 17.881 1.00 74.50 105 GLY A N 1
ATOM 850 C CA . GLY A 1 105 ? 2.796 1.288 17.362 1.00 74.50 105 GLY A CA 1
ATOM 851 C C . GLY A 1 105 ? 2.544 0.452 16.102 1.00 74.50 105 GLY A C 1
ATOM 852 O O . GLY A 1 105 ? 3.383 0.422 15.201 1.00 74.50 105 GLY A O 1
ATOM 853 N N . ALA A 1 106 ? 1.371 -0.181 16.005 1.00 74.12 106 ALA A N 1
ATOM 854 C CA . ALA A 1 106 ? 0.978 -0.941 14.824 1.00 74.12 106 ALA A CA 1
ATOM 855 C C . ALA A 1 106 ? 0.733 -0.033 13.605 1.00 74.12 106 ALA A C 1
ATOM 857 O O . ALA A 1 106 ? 1.186 -0.353 12.507 1.00 74.12 106 ALA A O 1
ATOM 858 N N . ASP A 1 107 ? 0.112 1.130 13.805 1.00 75.56 107 ASP A N 1
ATOM 859 C CA . ASP A 1 107 ? -0.127 2.105 12.736 1.00 75.56 107 ASP A CA 1
ATOM 860 C C . ASP A 1 107 ? 1.187 2.703 12.206 1.00 75.56 107 ASP A C 1
ATOM 862 O O . ASP A 1 107 ? 1.373 2.864 10.998 1.00 75.56 107 ASP A O 1
ATOM 866 N N . ALA A 1 108 ? 2.149 2.960 13.099 1.00 78.12 108 ALA A N 1
ATOM 867 C CA . ALA A 1 108 ? 3.489 3.403 12.720 1.00 78.12 108 ALA A CA 1
ATOM 868 C C . ALA A 1 108 ? 4.233 2.342 11.885 1.00 78.12 108 ALA A C 1
ATOM 870 O O . ALA A 1 108 ? 4.946 2.679 10.935 1.00 78.12 108 ALA A O 1
ATOM 871 N N . LEU A 1 109 ? 4.049 1.055 12.202 1.00 81.00 109 LEU A N 1
ATOM 872 C CA . LEU A 1 109 ? 4.609 -0.048 11.421 1.00 81.00 109 LEU A CA 1
ATOM 873 C C . LEU A 1 109 ? 3.962 -0.149 10.030 1.00 81.00 109 LEU A C 1
ATOM 875 O O . LEU A 1 109 ? 4.679 -0.342 9.049 1.00 81.00 109 LEU A O 1
ATOM 879 N N . VAL A 1 110 ? 2.640 0.027 9.925 1.00 79.12 110 VAL A N 1
ATOM 880 C CA . VAL A 1 110 ? 1.920 0.081 8.636 1.00 79.12 110 VAL A CA 1
ATOM 881 C C . VAL A 1 110 ? 2.469 1.213 7.763 1.00 79.12 110 VAL A C 1
ATOM 883 O O . VAL A 1 110 ? 2.826 0.975 6.609 1.00 79.12 110 VAL A O 1
ATOM 886 N N . LEU A 1 111 ? 2.656 2.406 8.332 1.00 80.44 111 LEU A N 1
ATOM 887 C CA . LEU A 1 111 ? 3.263 3.548 7.640 1.00 80.44 111 LEU A CA 1
ATOM 888 C C . LEU A 1 111 ? 4.690 3.276 7.155 1.00 80.44 111 LEU A C 1
ATOM 890 O O . LEU A 1 111 ? 5.043 3.643 6.033 1.00 80.44 111 LEU A O 1
ATOM 894 N N . LEU A 1 112 ? 5.516 2.626 7.978 1.00 83.88 112 LEU A N 1
ATOM 895 C CA . LEU A 1 112 ? 6.874 2.226 7.600 1.00 83.88 112 LEU A CA 1
ATOM 896 C C . LEU A 1 112 ? 6.871 1.250 6.419 1.00 83.88 112 LEU A C 1
ATOM 898 O O . LEU A 1 112 ? 7.679 1.394 5.497 1.00 83.88 112 LEU A O 1
ATOM 902 N N . LEU A 1 113 ? 5.960 0.274 6.428 1.00 81.50 113 LEU A N 1
ATOM 903 C CA . LEU A 1 113 ? 5.814 -0.692 5.341 1.00 81.50 113 LEU A CA 1
ATOM 904 C C . LEU A 1 113 ? 5.338 -0.021 4.049 1.00 81.50 113 LEU A C 1
ATOM 906 O O . LEU A 1 113 ? 5.904 -0.302 2.991 1.00 81.50 113 LEU A O 1
ATOM 910 N N . ASP A 1 114 ? 4.380 0.906 4.126 1.00 80.50 114 ASP A N 1
ATOM 911 C CA . ASP A 1 114 ? 3.913 1.671 2.965 1.00 80.50 114 ASP A CA 1
ATOM 912 C C . ASP A 1 114 ? 5.018 2.568 2.391 1.00 80.50 114 ASP A C 1
ATOM 914 O O . ASP A 1 114 ? 5.214 2.625 1.172 1.00 80.50 114 ASP A O 1
ATOM 918 N N . ALA A 1 115 ? 5.806 3.220 3.251 1.00 80.12 115 ALA A N 1
ATOM 919 C CA . ALA A 1 115 ? 6.945 4.033 2.831 1.00 80.12 115 ALA A CA 1
ATOM 920 C C . ALA A 1 115 ? 8.018 3.182 2.135 1.00 80.12 115 ALA A C 1
ATOM 922 O O . ALA A 1 115 ? 8.554 3.571 1.091 1.00 80.12 115 ALA A O 1
ATOM 923 N N . LEU A 1 116 ? 8.303 1.989 2.665 1.00 81.94 116 LEU A N 1
ATOM 924 C CA . LEU A 1 116 ? 9.243 1.047 2.062 1.00 81.94 116 LEU A CA 1
ATOM 925 C C . LEU A 1 116 ? 8.719 0.500 0.726 1.00 81.94 116 LEU A C 1
ATOM 927 O O . LEU A 1 116 ? 9.478 0.389 -0.242 1.00 81.94 116 LEU A O 1
ATOM 931 N N . ALA A 1 117 ? 7.423 0.195 0.645 1.00 78.38 117 ALA A N 1
ATOM 932 C CA . ALA A 1 11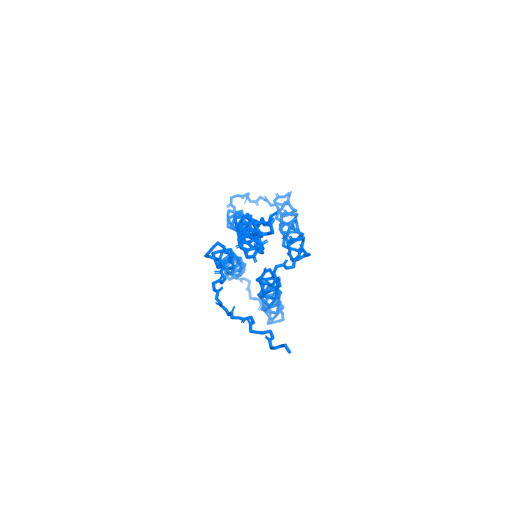7 ? 6.769 -0.230 -0.586 1.00 78.38 117 ALA A CA 1
ATOM 933 C C . ALA A 1 117 ? 6.869 0.858 -1.665 1.00 78.38 117 ALA A C 1
ATOM 935 O O . ALA A 1 117 ? 7.239 0.555 -2.804 1.00 78.38 117 ALA A O 1
ATOM 936 N N . LEU A 1 118 ? 6.629 2.122 -1.304 1.00 80.44 118 LEU A N 1
ATOM 937 C CA . LEU A 1 118 ? 6.780 3.272 -2.194 1.00 80.44 118 LEU A CA 1
ATOM 938 C C . LEU A 1 118 ? 8.234 3.432 -2.658 1.00 80.44 118 LEU A C 1
ATOM 940 O O . LEU A 1 118 ? 8.489 3.549 -3.858 1.00 80.44 118 LEU A O 1
ATOM 944 N N . TYR A 1 119 ? 9.199 3.367 -1.741 1.00 79.88 119 TYR A N 1
ATOM 945 C CA . TYR A 1 119 ? 10.625 3.434 -2.069 1.00 79.88 119 TYR A CA 1
ATOM 946 C C . TYR A 1 119 ? 11.033 2.354 -3.085 1.00 79.88 119 TYR A C 1
ATOM 948 O O . TYR A 1 119 ? 11.725 2.627 -4.073 1.00 79.88 119 TYR A O 1
ATOM 956 N N . LEU A 1 120 ? 10.561 1.120 -2.896 1.00 78.50 120 LEU A N 1
ATOM 957 C CA . LEU A 1 120 ? 10.824 0.017 -3.820 1.00 78.50 120 LEU A CA 1
ATOM 958 C C . LEU A 1 120 ? 10.116 0.190 -5.170 1.00 78.50 120 LEU A C 1
ATOM 960 O O . LEU A 1 120 ? 10.693 -0.165 -6.200 1.00 78.50 120 LEU A O 1
ATOM 964 N N . ALA A 1 121 ? 8.913 0.770 -5.196 1.00 75.94 121 ALA A N 1
ATOM 965 C CA . ALA A 1 121 ? 8.200 1.093 -6.431 1.00 75.94 121 ALA A CA 1
ATOM 966 C C . ALA A 1 121 ? 8.953 2.149 -7.260 1.00 75.94 121 ALA A C 1
ATOM 968 O O . ALA A 1 121 ? 9.147 1.981 -8.470 1.00 75.94 121 ALA A O 1
ATOM 969 N N . TRP A 1 122 ? 9.445 3.210 -6.615 1.00 77.00 122 TRP A N 1
ATOM 970 C CA . TRP A 1 122 ? 10.232 4.262 -7.264 1.00 77.00 122 TRP A CA 1
ATOM 971 C C . TRP A 1 122 ? 11.593 3.757 -7.756 1.00 77.00 122 TRP A C 1
ATOM 973 O O . TRP A 1 122 ? 11.948 3.964 -8.916 1.00 77.00 122 TRP A O 1
ATOM 983 N N . THR A 1 123 ? 12.342 3.033 -6.922 1.00 75.38 123 THR A N 1
ATOM 984 C CA . THR A 1 123 ? 13.669 2.519 -7.307 1.00 75.38 123 THR A CA 1
ATOM 985 C C . THR A 1 123 ? 13.598 1.365 -8.310 1.00 75.38 123 THR A C 1
ATOM 987 O O . THR A 1 123 ? 14.467 1.241 -9.173 1.00 75.38 123 THR A O 1
ATOM 990 N N . GLY A 1 124 ? 12.569 0.517 -8.230 1.00 68.44 124 GLY A N 1
ATOM 991 C CA . GLY A 1 124 ? 12.339 -0.584 -9.167 1.00 68.44 124 GLY A CA 1
ATOM 992 C C . GLY A 1 124 ? 11.964 -0.104 -10.569 1.00 68.44 124 GLY A C 1
ATOM 993 O O . GLY A 1 124 ? 12.499 -0.615 -11.552 1.00 68.44 124 GLY A O 1
ATOM 994 N N . SER A 1 125 ? 11.100 0.910 -10.663 1.00 65.69 125 SER A N 1
ATOM 995 C CA . SER A 1 125 ? 10.692 1.500 -11.946 1.00 65.69 125 SER A CA 1
ATOM 996 C C . SER A 1 125 ? 11.810 2.317 -12.604 1.00 65.69 125 SER A C 1
ATOM 998 O O . SER A 1 125 ? 12.016 2.199 -13.811 1.00 65.69 125 SER A O 1
ATOM 1000 N N . ALA A 1 126 ? 12.604 3.063 -11.826 1.00 65.88 126 ALA A N 1
ATOM 1001 C CA . ALA A 1 126 ? 13.790 3.755 -12.338 1.00 65.88 126 ALA A CA 1
ATOM 1002 C C . ALA A 1 126 ? 14.801 2.774 -12.961 1.00 65.88 126 ALA A C 1
ATOM 1004 O O . ALA A 1 126 ? 15.258 2.976 -14.084 1.00 65.88 126 ALA A O 1
ATOM 1005 N N . ALA A 1 127 ? 15.087 1.658 -12.280 1.00 66.62 127 ALA A N 1
ATOM 1006 C CA . ALA A 1 127 ? 15.977 0.618 -12.800 1.00 66.62 127 ALA A CA 1
ATOM 1007 C C . ALA A 1 127 ? 15.447 -0.043 -14.087 1.00 66.62 127 ALA A C 1
ATOM 1009 O O . ALA A 1 127 ? 16.225 -0.485 -14.932 1.00 66.62 127 ALA A O 1
ATOM 1010 N N . GLN A 1 128 ? 14.127 -0.132 -14.258 1.00 69.12 128 GLN A N 1
ATOM 1011 C CA . GLN A 1 128 ? 13.523 -0.639 -15.490 1.00 69.12 128 GLN A CA 1
ATOM 1012 C C . GLN A 1 128 ? 13.688 0.347 -16.652 1.00 69.12 128 GLN A C 1
ATOM 1014 O O . GLN A 1 128 ? 14.072 -0.078 -17.737 1.00 69.12 128 GLN A O 1
ATOM 1019 N N . TRP A 1 129 ? 13.489 1.645 -16.408 1.00 68.75 129 TRP A N 1
ATOM 1020 C CA . TRP A 1 129 ? 13.667 2.686 -17.423 1.00 68.75 129 TRP A CA 1
ATOM 1021 C C . TRP A 1 129 ? 15.114 2.766 -17.937 1.00 68.75 129 TRP A C 1
ATOM 1023 O O . TRP A 1 129 ? 15.340 2.805 -19.145 1.00 68.75 129 TRP A O 1
ATOM 1033 N N . PHE A 1 130 ? 16.112 2.696 -17.050 1.00 71.94 130 PHE A N 1
ATOM 1034 C CA . PHE A 1 130 ? 17.518 2.677 -17.477 1.00 71.94 130 PHE A CA 1
ATOM 1035 C C . PHE A 1 130 ? 17.873 1.431 -18.302 1.00 71.94 130 PHE A C 1
ATOM 1037 O O . PHE A 1 130 ? 18.614 1.533 -19.277 1.00 71.94 130 PHE A O 1
ATOM 1044 N N . ARG A 1 131 ? 17.316 0.259 -17.963 1.00 73.25 131 ARG A N 1
ATOM 1045 C CA . ARG A 1 131 ? 17.512 -0.966 -18.759 1.00 73.25 131 ARG A CA 1
ATOM 1046 C C . ARG A 1 131 ? 16.875 -0.864 -20.142 1.00 73.25 131 ARG A C 1
ATOM 1048 O O . ARG A 1 131 ? 17.510 -1.262 -21.111 1.00 73.25 131 ARG A O 1
ATOM 1055 N N . SER A 1 132 ? 15.670 -0.298 -20.254 1.00 70.75 132 SER A N 1
ATOM 1056 C CA . SER A 1 132 ? 15.034 -0.105 -21.564 1.00 70.75 132 SER A CA 1
ATOM 1057 C C . SER A 1 132 ? 15.813 0.864 -22.453 1.00 70.75 132 SER A C 1
ATOM 1059 O O . SER A 1 132 ? 15.933 0.611 -23.645 1.00 70.75 132 SER A O 1
ATOM 1061 N N . GLN A 1 133 ? 16.391 1.928 -21.880 1.00 75.88 133 GLN A N 1
ATOM 1062 C CA . GLN A 1 133 ? 17.261 2.846 -22.625 1.00 75.88 133 GLN A CA 1
ATOM 1063 C C . GLN A 1 133 ? 18.535 2.148 -23.108 1.00 75.88 133 GLN A C 1
ATOM 1065 O O . GLN A 1 133 ? 18.913 2.299 -24.262 1.00 75.88 133 GLN A O 1
ATOM 1070 N N . ARG A 1 134 ? 19.161 1.326 -22.256 1.00 74.31 134 ARG A N 1
ATOM 1071 C CA . ARG A 1 134 ? 20.363 0.570 -22.629 1.00 74.31 134 ARG A CA 1
ATOM 1072 C C . ARG A 1 134 ? 20.106 -0.380 -23.798 1.00 74.31 134 ARG A C 1
ATOM 1074 O O . ARG A 1 134 ? 20.839 -0.337 -24.770 1.00 74.31 134 ARG A O 1
ATOM 1081 N N . HIS A 1 135 ? 19.015 -1.146 -23.752 1.00 70.81 135 HIS A N 1
ATOM 1082 C CA . HIS A 1 135 ? 18.631 -2.022 -24.863 1.00 70.81 135 HIS A CA 1
ATOM 1083 C C . HIS A 1 135 ? 18.286 -1.261 -26.148 1.00 70.81 135 H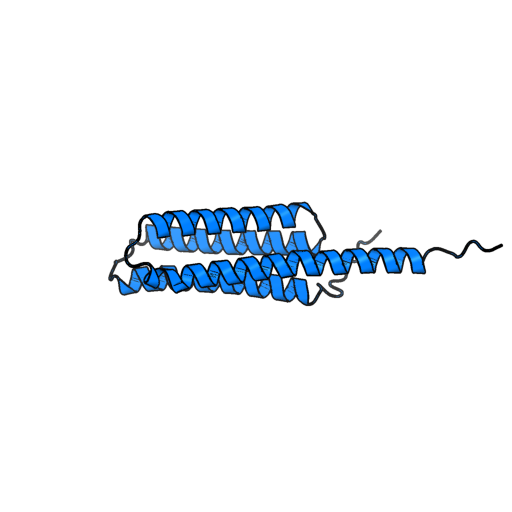IS A C 1
ATOM 1085 O O . HIS A 1 135 ? 18.567 -1.763 -27.228 1.00 70.81 135 HIS A O 1
ATOM 1091 N N . ALA A 1 136 ? 17.690 -0.069 -26.051 1.00 73.56 136 ALA A N 1
ATOM 1092 C CA . ALA A 1 136 ? 17.419 0.766 -27.220 1.00 73.56 136 ALA A CA 1
ATOM 1093 C C . ALA A 1 136 ? 18.709 1.303 -27.862 1.00 73.56 136 ALA A C 1
ATOM 1095 O O . ALA A 1 136 ? 18.784 1.382 -29.083 1.00 73.56 136 ALA A O 1
ATOM 1096 N N . VAL A 1 137 ? 19.720 1.632 -27.050 1.00 74.69 137 VAL A N 1
ATOM 1097 C CA . VAL A 1 137 ? 21.054 2.036 -27.523 1.00 74.69 137 VAL A CA 1
ATOM 1098 C C . VAL A 1 137 ? 21.809 0.848 -28.123 1.00 74.69 137 VAL A C 1
ATOM 1100 O O . VAL A 1 137 ? 22.349 0.976 -29.213 1.00 74.69 137 VAL A O 1
ATOM 1103 N N . ASP A 1 138 ? 21.798 -0.315 -27.467 1.00 73.56 138 ASP A N 1
ATOM 1104 C CA . ASP A 1 138 ? 22.479 -1.526 -27.953 1.00 73.56 138 ASP A CA 1
ATOM 1105 C C . ASP A 1 138 ? 21.841 -2.087 -29.243 1.00 73.56 138 ASP A C 1
ATOM 1107 O O . ASP A 1 138 ? 22.507 -2.760 -30.025 1.00 73.56 138 ASP A O 1
ATOM 1111 N N . ALA A 1 139 ? 20.546 -1.833 -29.463 1.00 72.00 139 ALA A N 1
ATOM 1112 C CA . ALA A 1 139 ? 19.814 -2.240 -30.664 1.00 72.00 139 ALA A CA 1
ATOM 1113 C C . ALA A 1 139 ? 19.832 -1.187 -31.786 1.00 72.00 139 ALA A C 1
ATOM 1115 O O . ALA A 1 139 ? 19.302 -1.454 -32.868 1.00 72.00 139 ALA A O 1
ATOM 1116 N N . ALA A 1 140 ? 20.394 0.003 -31.544 1.00 69.06 140 ALA A N 1
ATOM 1117 C CA . ALA A 1 140 ? 20.566 0.998 -32.590 1.00 69.06 140 ALA A CA 1
ATOM 1118 C C . ALA A 1 140 ? 21.636 0.492 -33.576 1.00 69.06 140 ALA A C 1
ATOM 1120 O O . ALA A 1 140 ? 22.728 0.122 -33.137 1.00 69.06 140 ALA A O 1
ATOM 1121 N N . PRO A 1 141 ? 21.346 0.430 -34.888 1.00 63.72 141 PRO A N 1
ATOM 1122 C CA . PRO A 1 141 ? 22.349 0.047 -35.869 1.00 63.72 141 PRO A CA 1
ATOM 1123 C C . PRO A 1 141 ? 23.519 1.025 -35.769 1.00 63.72 141 PRO A C 1
ATOM 1125 O O . PRO A 1 141 ? 23.329 2.241 -35.734 1.00 63.72 141 PRO A O 1
ATOM 1128 N N . SER A 1 142 ? 24.731 0.486 -35.664 1.00 63.97 142 SER A N 1
ATOM 1129 C CA . SER A 1 142 ? 25.949 1.278 -35.735 1.00 63.97 142 SER A CA 1
ATOM 1130 C C . SER A 1 142 ? 26.093 1.792 -37.165 1.00 63.97 142 SER A C 1
ATOM 1132 O O . SER A 1 142 ? 26.674 1.103 -38.001 1.00 63.97 142 SER A O 1
ATOM 1134 N N . ASP A 1 143 ? 25.542 2.973 -37.445 1.00 59.28 143 ASP A N 1
ATOM 1135 C CA . ASP A 1 143 ? 25.880 3.764 -38.631 1.00 59.28 143 ASP A CA 1
ATOM 1136 C C . ASP A 1 143 ? 27.341 4.224 -38.484 1.00 59.28 143 ASP A C 1
ATOM 1138 O O . ASP A 1 143 ? 27.655 5.331 -38.043 1.00 59.28 143 ASP A O 1
ATOM 1142 N N . HIS A 1 144 ? 28.251 3.304 -38.777 1.00 55.75 144 HIS A N 1
ATOM 1143 C CA . HIS A 1 144 ? 29.658 3.559 -39.025 1.00 55.75 144 HIS A CA 1
ATOM 1144 C C . HIS A 1 144 ? 29.976 2.988 -40.403 1.00 55.75 144 HIS A C 1
ATOM 1146 O O . HIS A 1 144 ? 30.494 1.878 -40.513 1.00 55.75 144 HIS A O 1
ATOM 1152 N N . ASP A 1 145 ? 29.624 3.780 -41.415 1.00 52.62 145 ASP A N 1
ATOM 1153 C CA . ASP A 1 145 ? 30.260 3.777 -42.734 1.00 52.62 145 ASP A CA 1
ATOM 1154 C C . ASP A 1 145 ? 31.282 4.926 -42.794 1.00 52.62 145 ASP A C 1
ATOM 1156 O O . ASP A 1 145 ? 30.945 6.046 -42.334 1.00 52.62 145 ASP A O 1
#

pLDDT: mean 73.1, std 11.01, range [29.39, 85.88]